Protein AF-M2UCI9-F1 (afdb_monomer_lite)

Secondary structure (DSSP, 8-state):
---------SEEEEEEEETTT-GGGG-HHHHHHHHHHHH---S-EEE-SS-BTTEEEEEEEES-HHHHHHHHHHH--TT---

Organism: Cochliobolus heterostrophus (strain C5 / ATCC 48332 / race O) (NCBI:txid701091)

pLDDT: mean 87.41, std 14.01, range [44.09, 96.62]

Foldseek 3Di:
DDPPPPDFAPDKDKDKDACVVVVCLVFFVSVQVQLCVWLNGWDGKGKDPDDDVRMTMIMTTHRDPVSNVRSCVSRDDPVPDD

Structure (mmCIF, N/CA/C/O backbone):
data_AF-M2UCI9-F1
#
_entry.id   AF-M2UCI9-F1
#
loop_
_atom_site.group_PDB
_atom_site.id
_atom_site.type_symbol
_atom_site.label_atom_id
_atom_site.label_alt_id
_atom_site.label_comp_id
_atom_site.label_asym_id
_atom_site.label_entity_id
_atom_site.label_seq_id
_atom_site.pdbx_PDB_ins_code
_atom_site.Cartn_x
_atom_site.Cartn_y
_atom_site.Cartn_z
_atom_site.occupancy
_atom_site.B_iso_or_equiv
_atom_site.auth_seq_id
_atom_site.auth_comp_id
_atom_site.auth_asym_id
_atom_site.auth_atom_id
_atom_site.pdbx_PDB_model_num
ATOM 1 N N . MET A 1 1 ? 18.732 -0.886 27.518 1.00 44.09 1 MET A N 1
ATOM 2 C CA . MET A 1 1 ? 18.204 -0.757 26.144 1.00 44.09 1 MET A CA 1
ATOM 3 C C . MET A 1 1 ? 16.722 -1.074 26.210 1.00 44.09 1 MET A C 1
ATOM 5 O O . MET A 1 1 ? 16.391 -2.191 26.580 1.00 44.09 1 MET A O 1
ATOM 9 N N . SER A 1 2 ? 15.838 -0.105 25.969 1.00 46.66 2 SER A N 1
ATOM 10 C CA . SER A 1 2 ? 14.395 -0.369 25.961 1.00 46.66 2 SER A CA 1
ATOM 11 C C . SER A 1 2 ? 14.052 -1.125 24.684 1.00 46.66 2 SER A C 1
ATOM 13 O O . SER A 1 2 ? 14.194 -0.585 23.588 1.00 46.66 2 SER A O 1
ATOM 15 N N . THR A 1 3 ? 13.642 -2.383 24.808 1.00 52.94 3 THR A N 1
ATOM 16 C CA . THR A 1 3 ? 13.066 -3.149 23.701 1.00 52.94 3 THR A CA 1
ATOM 17 C C . THR A 1 3 ? 11.657 -2.627 23.460 1.00 52.94 3 THR A C 1
ATOM 19 O O . THR A 1 3 ? 10.681 -3.198 23.940 1.00 52.94 3 THR A O 1
ATOM 22 N N . THR A 1 4 ? 11.550 -1.491 22.774 1.00 61.56 4 THR A N 1
ATOM 23 C CA . THR A 1 4 ? 10.269 -1.028 22.247 1.00 61.56 4 THR A CA 1
ATOM 24 C C . THR A 1 4 ? 9.843 -2.044 21.202 1.00 61.56 4 THR A C 1
ATOM 26 O O . THR A 1 4 ? 10.372 -2.059 20.090 1.00 61.56 4 THR A O 1
ATOM 29 N N . THR A 1 5 ? 8.933 -2.938 21.575 1.00 61.69 5 THR A N 1
ATOM 30 C CA . THR A 1 5 ? 8.274 -3.826 20.626 1.00 61.69 5 THR A CA 1
ATOM 31 C C . THR A 1 5 ? 7.654 -2.944 19.545 1.00 61.69 5 THR A C 1
ATOM 33 O O . THR A 1 5 ? 6.900 -2.025 19.878 1.00 61.69 5 THR A O 1
ATOM 36 N N . PRO A 1 6 ? 7.989 -3.145 18.259 1.00 63.72 6 PRO A N 1
ATOM 37 C CA . PRO A 1 6 ? 7.352 -2.386 17.199 1.00 63.72 6 PRO A CA 1
ATOM 38 C C . PRO A 1 6 ? 5.841 -2.615 17.289 1.00 63.72 6 PRO A C 1
ATOM 40 O O . PRO A 1 6 ? 5.360 -3.740 17.172 1.00 63.72 6 PRO A O 1
ATOM 43 N N . HIS A 1 7 ? 5.092 -1.543 17.553 1.00 68.19 7 HIS A N 1
ATOM 44 C CA . HIS A 1 7 ? 3.637 -1.585 17.549 1.00 68.19 7 HIS A CA 1
ATOM 45 C C . HIS A 1 7 ? 3.170 -1.761 16.106 1.00 68.19 7 HIS A C 1
ATOM 47 O O . HIS A 1 7 ? 3.070 -0.801 15.338 1.00 68.19 7 HIS A O 1
ATOM 53 N N . TYR A 1 8 ? 2.921 -3.008 15.727 1.00 79.56 8 TYR A N 1
ATOM 54 C CA . TYR A 1 8 ? 2.269 -3.338 14.474 1.00 79.56 8 TYR A CA 1
ATOM 55 C C . TYR A 1 8 ? 0.764 -3.100 14.618 1.00 79.56 8 TYR A C 1
ATOM 57 O O . TYR A 1 8 ? 0.141 -3.552 15.575 1.00 79.56 8 TYR A O 1
ATOM 65 N N . GLY A 1 9 ? 0.177 -2.369 13.675 1.00 84.50 9 GLY A N 1
ATOM 66 C CA . GLY A 1 9 ? -1.269 -2.304 13.511 1.00 84.50 9 GLY A CA 1
ATOM 67 C C . GLY A 1 9 ? -1.856 -3.667 13.139 1.00 84.50 9 GLY A C 1
ATOM 68 O O . GLY A 1 9 ? -1.155 -4.533 12.615 1.00 84.50 9 GLY A O 1
ATOM 69 N N . ASN A 1 10 ? -3.150 -3.830 13.410 1.00 93.12 10 ASN A N 1
ATOM 70 C CA . ASN A 1 10 ? -3.891 -5.086 13.262 1.00 93.12 10 ASN A CA 1
ATOM 71 C C . ASN A 1 10 ? -4.170 -5.482 11.801 1.00 93.12 10 ASN A C 1
ATOM 73 O O . ASN A 1 10 ? -4.636 -6.589 11.546 1.00 93.12 10 ASN A O 1
ATOM 77 N N . TYR A 1 11 ? -3.922 -4.580 10.849 1.00 95.69 11 TYR A N 1
ATOM 78 C CA . TYR A 1 11 ? -4.245 -4.757 9.439 1.00 95.69 11 TYR A CA 1
ATOM 79 C C . TYR A 1 11 ? -3.025 -4.475 8.563 1.00 95.69 11 TYR A C 1
ATOM 81 O O . TYR A 1 11 ? -2.254 -3.541 8.806 1.00 95.69 11 TYR A O 1
ATOM 89 N N . LEU A 1 12 ? -2.878 -5.270 7.505 1.00 95.62 12 LEU A N 1
ATOM 90 C CA . LEU A 1 12 ? -1.824 -5.118 6.512 1.00 95.62 12 LEU A CA 1
ATOM 91 C C . LEU A 1 12 ? -2.457 -4.953 5.134 1.00 95.62 12 LEU A C 1
ATOM 93 O O . LEU A 1 12 ? -3.100 -5.868 4.627 1.00 95.62 12 LEU A O 1
ATOM 97 N N . LEU A 1 13 ? -2.252 -3.790 4.522 1.00 95.25 13 LEU A N 1
ATOM 98 C CA . LEU A 1 13 ? -2.560 -3.595 3.113 1.00 95.25 13 LEU A CA 1
ATOM 99 C C . LEU A 1 13 ? -1.387 -4.126 2.287 1.00 95.25 13 LEU A C 1
ATOM 101 O O . LEU A 1 13 ? -0.262 -3.644 2.436 1.00 95.25 13 LEU A O 1
ATOM 105 N N . VAL A 1 14 ? -1.665 -5.099 1.424 1.00 96.12 14 VAL A N 1
ATOM 106 C CA . VAL A 1 14 ? -0.709 -5.664 0.467 1.00 96.12 14 VAL A CA 1
ATOM 107 C C . VAL A 1 14 ? -1.126 -5.226 -0.927 1.00 96.12 14 VAL A C 1
ATOM 109 O O . VAL A 1 14 ? -2.284 -5.383 -1.302 1.00 96.12 14 VAL A O 1
ATOM 112 N N . LEU A 1 15 ? -0.187 -4.659 -1.680 1.00 95.19 15 LEU A N 1
ATOM 113 C CA . LEU A 1 15 ? -0.426 -4.158 -3.031 1.00 95.19 15 LEU A CA 1
ATOM 114 C C . LEU A 1 15 ? 0.585 -4.767 -3.995 1.00 95.19 15 LEU A C 1
ATOM 116 O O . LEU A 1 15 ? 1.760 -4.942 -3.654 1.00 95.19 15 LEU A O 1
ATOM 120 N N . SER A 1 16 ? 0.146 -5.021 -5.221 1.00 94.12 16 SER A N 1
ATOM 121 C CA . SER A 1 16 ? 1.017 -5.395 -6.328 1.00 94.12 16 SER A CA 1
ATOM 122 C C . SER A 1 16 ? 0.511 -4.808 -7.632 1.00 94.12 16 SER A C 1
ATOM 124 O O . SER A 1 16 ? -0.678 -4.881 -7.910 1.00 94.12 16 SER A O 1
ATOM 126 N N . GLY A 1 17 ? 1.411 -4.262 -8.442 1.00 93.31 17 GLY A N 1
ATOM 127 C CA . GLY A 1 17 ? 1.047 -3.719 -9.747 1.00 93.31 17 GLY A CA 1
ATOM 128 C C . GLY A 1 17 ? 2.239 -3.148 -10.501 1.00 93.31 17 GLY A C 1
ATOM 129 O O . GLY A 1 17 ? 3.341 -3.029 -9.955 1.00 93.31 17 GLY A O 1
ATOM 130 N N . SER A 1 18 ? 2.019 -2.800 -11.768 1.00 92.12 18 SER A N 1
ATOM 131 C CA . SER A 1 18 ? 2.990 -2.020 -12.540 1.00 92.12 18 SER A CA 1
ATOM 132 C C . SER A 1 18 ? 3.014 -0.583 -12.025 1.00 92.12 18 SER A C 1
ATOM 134 O O . SER A 1 18 ? 1.964 0.007 -11.785 1.00 92.12 18 SER A O 1
ATOM 136 N N . VAL A 1 19 ? 4.204 0.007 -11.896 1.00 90.69 19 VAL A N 1
ATOM 137 C CA . VAL A 1 19 ? 4.357 1.419 -11.494 1.00 90.69 19 VAL A CA 1
ATOM 138 C C . VAL A 1 19 ? 3.756 2.375 -12.536 1.00 9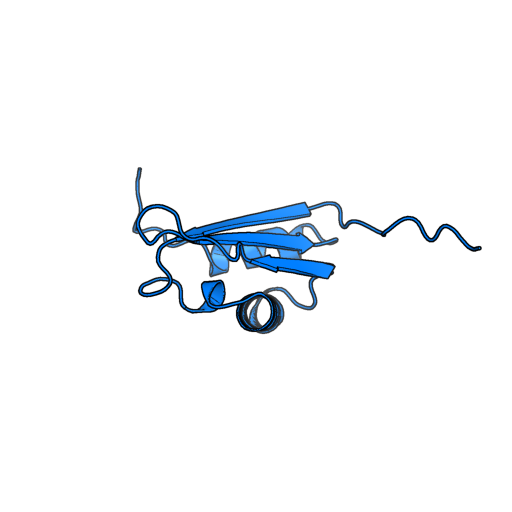0.69 19 VAL A C 1
ATOM 140 O O . VAL A 1 19 ? 3.408 3.500 -12.189 1.00 90.69 19 VAL A O 1
ATOM 143 N N . GLU A 1 20 ? 3.593 1.933 -13.785 1.00 90.31 20 GLU A N 1
ATOM 144 C CA . GLU A 1 20 ? 2.954 2.716 -14.851 1.00 90.31 20 GLU A CA 1
ATOM 145 C C . GLU A 1 20 ? 1.461 2.942 -14.574 1.00 90.31 20 GLU A C 1
ATOM 147 O O . GLU A 1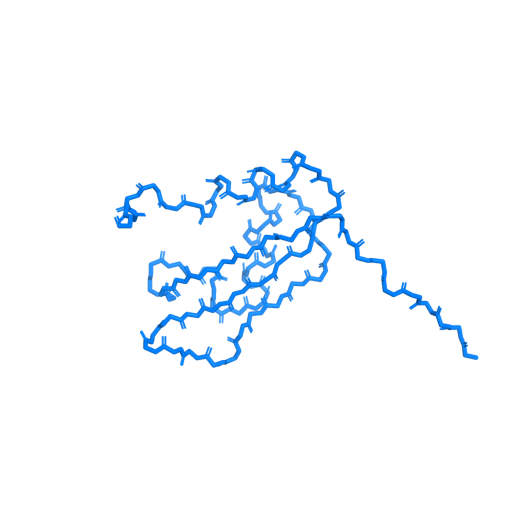 20 ? 0.978 4.063 -14.698 1.00 90.31 20 GLU A O 1
ATOM 152 N N . HIS A 1 21 ? 0.757 1.900 -14.124 1.00 89.88 21 HIS A N 1
ATOM 153 C CA . HIS A 1 21 ? -0.676 1.948 -13.808 1.00 89.88 21 HIS A CA 1
ATOM 154 C C . HIS A 1 21 ? -0.945 2.307 -12.339 1.00 89.88 21 HIS A C 1
ATOM 156 O O . HIS A 1 21 ? -1.972 2.893 -12.012 1.00 89.88 21 HIS A O 1
ATOM 162 N N . ALA A 1 22 ? 0.008 2.022 -11.447 1.00 92.12 22 ALA A N 1
ATOM 163 C CA . ALA A 1 22 ? -0.055 2.330 -10.022 1.00 92.12 22 ALA A CA 1
ATOM 164 C C . ALA A 1 22 ? 1.165 3.166 -9.573 1.00 92.12 22 ALA A C 1
ATOM 166 O O . ALA A 1 22 ? 2.058 2.656 -8.881 1.00 92.12 22 ALA A O 1
ATOM 167 N N . PRO A 1 23 ? 1.220 4.477 -9.900 1.00 92.75 23 PRO A N 1
ATOM 168 C CA . PRO A 1 23 ? 2.374 5.332 -9.597 1.00 92.75 23 PRO A CA 1
ATOM 169 C C . PRO A 1 23 ? 2.696 5.452 -8.104 1.00 92.75 23 PRO A C 1
ATOM 171 O O . PRO A 1 23 ? 3.840 5.722 -7.729 1.00 92.75 23 PRO A O 1
ATOM 174 N N . PHE A 1 24 ? 1.715 5.217 -7.226 1.00 93.25 24 PHE A N 1
ATOM 175 C CA . PHE A 1 24 ? 1.928 5.187 -5.778 1.00 93.25 24 PHE A CA 1
ATOM 176 C C . PHE A 1 24 ? 2.894 4.072 -5.341 1.00 93.25 24 PHE A C 1
ATOM 178 O O . PHE A 1 24 ? 3.522 4.198 -4.293 1.00 93.25 24 PHE A O 1
ATOM 185 N N . LEU A 1 25 ? 3.115 3.038 -6.163 1.00 95.12 25 LEU A N 1
ATOM 186 C CA . LEU A 1 25 ? 4.128 2.003 -5.930 1.00 95.12 25 LEU A CA 1
ATOM 187 C C . LEU A 1 25 ? 5.557 2.465 -6.275 1.00 95.12 25 LEU A C 1
ATOM 189 O O . LEU A 1 25 ? 6.499 1.679 -6.195 1.00 95.12 25 LEU A O 1
ATOM 193 N N . LYS A 1 26 ? 5.790 3.728 -6.658 1.00 93.81 26 LYS A N 1
ATOM 194 C CA . LYS A 1 26 ? 7.135 4.210 -7.023 1.00 93.81 26 LYS A CA 1
ATOM 195 C C . LYS A 1 26 ? 8.157 4.103 -5.882 1.00 93.81 26 LYS A C 1
ATOM 197 O O . LYS A 1 26 ? 9.326 3.828 -6.149 1.00 93.81 26 LYS A O 1
ATOM 202 N N . ASN A 1 27 ? 7.751 4.354 -4.642 1.00 95.25 27 ASN A N 1
ATOM 203 C CA . ASN A 1 27 ? 8.571 4.217 -3.435 1.00 95.25 27 ASN A CA 1
ATOM 204 C C . ASN A 1 27 ? 7.679 4.311 -2.185 1.00 95.25 27 ASN A C 1
ATOM 206 O O . ASN A 1 27 ? 6.518 4.719 -2.272 1.00 95.25 27 ASN A O 1
ATOM 210 N N . TRP A 1 28 ? 8.234 3.972 -1.017 1.00 95.44 28 TRP A N 1
ATOM 211 C CA . TRP A 1 28 ? 7.498 3.963 0.252 1.00 95.44 28 TRP A CA 1
ATOM 212 C C . TRP A 1 28 ? 6.855 5.313 0.596 1.00 95.44 28 TRP A C 1
ATOM 214 O O . TRP A 1 28 ? 5.769 5.341 1.171 1.00 95.44 28 TRP A O 1
ATOM 224 N N . LYS A 1 29 ? 7.492 6.435 0.234 1.00 96.19 29 LYS A N 1
ATOM 225 C CA . LYS A 1 29 ? 6.997 7.780 0.545 1.00 96.19 29 LYS A CA 1
ATOM 226 C C . LYS A 1 29 ? 5.757 8.099 -0.283 1.00 96.19 29 LYS A C 1
ATOM 228 O O . LYS A 1 29 ? 4.746 8.506 0.279 1.00 96.19 29 LYS A O 1
ATOM 233 N N . THR A 1 30 ? 5.802 7.832 -1.588 1.00 95.75 30 THR A N 1
ATOM 234 C CA . THR A 1 30 ? 4.657 8.034 -2.489 1.00 95.75 30 THR A CA 1
ATOM 235 C C . THR A 1 30 ? 3.467 7.162 -2.085 1.00 95.75 30 THR A C 1
ATOM 237 O O . THR A 1 30 ? 2.340 7.654 -2.046 1.00 95.75 30 THR A O 1
ATOM 240 N N . LEU A 1 31 ? 3.713 5.905 -1.700 1.00 96.06 31 LEU A N 1
ATOM 241 C CA . LEU A 1 31 ? 2.662 5.035 -1.172 1.00 96.06 31 LEU A CA 1
ATOM 242 C C . LEU A 1 31 ? 2.073 5.592 0.127 1.00 96.06 31 LEU A C 1
ATOM 244 O O . LEU A 1 31 ? 0.855 5.702 0.262 1.00 96.06 31 LEU A O 1
ATOM 248 N N . LYS A 1 32 ? 2.931 5.978 1.076 1.00 96.06 32 LYS A N 1
ATOM 249 C CA . LYS A 1 32 ? 2.497 6.510 2.370 1.00 96.06 32 LYS A CA 1
ATOM 250 C C . LYS A 1 32 ? 1.642 7.764 2.208 1.00 96.06 32 LYS A C 1
ATOM 252 O O . LYS A 1 32 ? 0.626 7.895 2.886 1.00 96.06 32 LYS A O 1
ATOM 257 N N . ASP A 1 33 ? 2.018 8.655 1.298 1.00 96.50 33 ASP A N 1
ATOM 258 C CA . 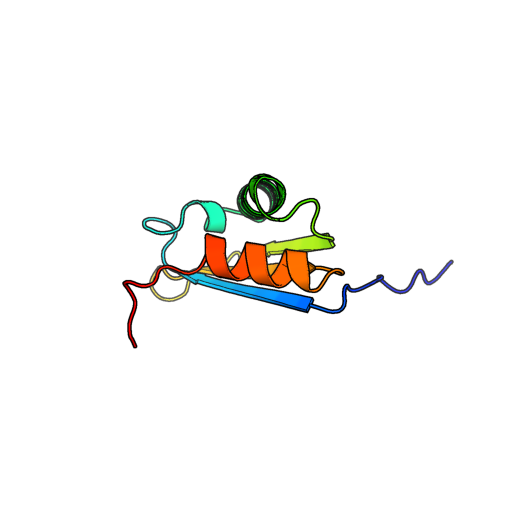ASP A 1 33 ? 1.264 9.875 1.014 1.00 96.50 33 ASP A CA 1
ATOM 259 C C . ASP A 1 33 ? -0.082 9.572 0.323 1.00 96.50 33 ASP A C 1
ATOM 261 O O . ASP A 1 33 ? -1.097 10.176 0.679 1.00 96.50 33 ASP A O 1
ATOM 265 N N . SER A 1 34 ? -0.136 8.575 -0.571 1.00 95.31 34 SER A N 1
ATOM 266 C CA . SER A 1 34 ? -1.393 8.091 -1.173 1.00 95.31 34 SER A CA 1
ATOM 267 C C . SER A 1 34 ? -2.366 7.541 -0.125 1.00 95.31 34 SER A C 1
ATOM 269 O O . SER A 1 34 ? -3.545 7.905 -0.095 1.00 95.31 34 SER A O 1
ATOM 271 N N . VAL A 1 35 ? -1.870 6.709 0.796 1.00 95.44 35 VAL A N 1
ATOM 272 C CA . VAL A 1 35 ? -2.682 6.165 1.894 1.00 95.44 35 VAL A CA 1
ATOM 273 C C . VAL A 1 35 ? -3.135 7.284 2.833 1.00 95.44 35 VAL A C 1
ATOM 275 O O . VAL A 1 35 ? -4.309 7.327 3.191 1.00 95.44 35 VAL A O 1
ATOM 278 N N . ARG A 1 36 ? -2.266 8.249 3.162 1.00 95.75 36 ARG A N 1
ATOM 279 C CA . ARG A 1 36 ? -2.615 9.414 3.997 1.00 95.75 36 ARG A CA 1
ATOM 280 C C . ARG A 1 36 ? -3.773 10.226 3.460 1.00 95.75 36 ARG A C 1
ATOM 282 O O . ARG A 1 36 ? -4.654 10.596 4.236 1.00 95.75 36 ARG A O 1
ATOM 289 N N . LYS A 1 37 ? -3.776 10.472 2.152 1.00 95.31 37 LYS A N 1
ATOM 290 C CA . LYS A 1 37 ? -4.809 11.265 1.485 1.00 95.31 37 LYS A CA 1
ATOM 291 C C . LYS A 1 37 ? -6.209 10.666 1.655 1.00 95.31 37 LYS A C 1
ATOM 293 O O . LYS A 1 37 ? -7.165 11.418 1.789 1.00 95.31 37 LYS A O 1
ATOM 298 N N . ASN A 1 38 ? -6.319 9.337 1.673 1.00 90.56 38 ASN A N 1
ATOM 299 C CA . ASN A 1 38 ? -7.610 8.647 1.596 1.00 90.56 38 ASN A CA 1
ATOM 300 C C . ASN A 1 38 ? -7.994 7.941 2.908 1.00 90.56 38 ASN A C 1
ATOM 302 O O . ASN A 1 38 ? -9.136 8.000 3.353 1.00 90.56 38 ASN A O 1
ATOM 306 N N . ALA A 1 39 ? -7.030 7.305 3.570 1.00 92.56 39 ALA A N 1
ATOM 307 C CA . ALA A 1 39 ? -7.232 6.433 4.725 1.00 92.56 39 ALA A CA 1
ATOM 308 C C . ALA A 1 39 ? -6.605 6.967 6.029 1.00 92.56 39 ALA A C 1
ATOM 310 O O . ALA A 1 39 ? -6.700 6.322 7.072 1.00 92.56 39 ALA A O 1
ATOM 311 N N . GLY A 1 40 ? -6.028 8.172 6.029 1.00 90.44 40 GLY A N 1
ATOM 312 C CA . GLY A 1 40 ? -5.354 8.744 7.200 1.00 90.44 40 GLY A CA 1
ATOM 313 C C . GLY A 1 40 ? -3.950 8.173 7.417 1.00 90.44 40 GLY A C 1
ATOM 314 O O . GLY A 1 40 ? -3.390 7.543 6.531 1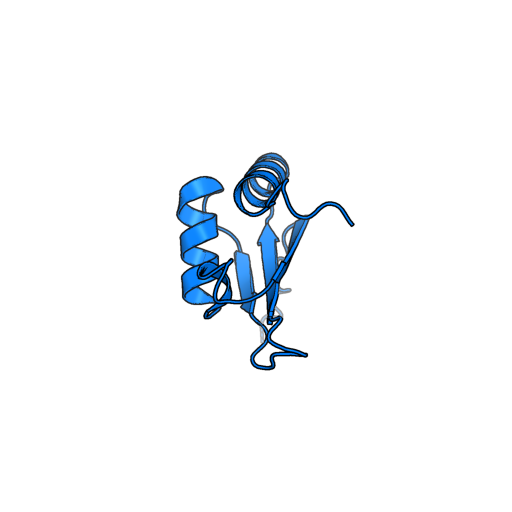.00 90.44 40 GLY A O 1
ATOM 315 N N . ASN A 1 41 ? -3.338 8.426 8.577 1.00 90.62 41 ASN A N 1
ATOM 316 C CA . ASN A 1 41 ? -1.925 8.097 8.803 1.00 90.62 41 ASN A CA 1
ATOM 317 C C . ASN A 1 41 ? -1.690 6.587 9.000 1.00 90.62 41 ASN A C 1
ATOM 319 O O . ASN A 1 41 ? -2.091 6.060 10.041 1.00 90.62 41 ASN A O 1
ATOM 323 N N . PRO A 1 42 ? -0.992 5.902 8.073 1.00 92.81 42 PRO A N 1
ATOM 324 C CA . PRO A 1 42 ? -0.561 4.535 8.308 1.00 92.81 42 PRO A CA 1
ATOM 325 C C . PRO A 1 42 ? 0.703 4.500 9.175 1.00 92.81 42 PRO A C 1
ATOM 327 O O . PRO A 1 42 ? 1.418 5.503 9.322 1.00 92.81 42 PRO A O 1
ATOM 330 N N . GLY A 1 43 ? 0.999 3.314 9.701 1.00 92.00 43 GLY A N 1
ATOM 331 C CA . GLY A 1 43 ? 2.222 3.016 10.435 1.00 92.00 43 GLY A CA 1
ATOM 332 C C . GLY A 1 43 ? 3.445 2.929 9.516 1.00 92.00 43 GLY A C 1
ATOM 333 O O . GLY A 1 43 ? 3.757 3.845 8.741 1.00 92.00 43 GLY A O 1
ATOM 334 N N . TRP A 1 44 ? 4.187 1.828 9.622 1.00 93.31 44 TRP A N 1
ATOM 335 C CA . TRP A 1 44 ? 5.273 1.557 8.687 1.00 93.31 44 TRP A CA 1
ATOM 336 C C . TRP A 1 44 ? 4.712 1.257 7.290 1.00 93.31 44 TRP A C 1
ATOM 338 O O . TRP A 1 44 ? 3.582 0.795 7.115 1.00 93.31 44 TRP A O 1
ATOM 348 N N . THR A 1 45 ? 5.480 1.612 6.271 1.00 95.44 45 THR A N 1
ATOM 349 C CA . THR A 1 45 ? 5.115 1.436 4.867 1.00 95.44 45 THR A CA 1
ATOM 350 C C . THR A 1 45 ? 6.385 1.108 4.126 1.00 95.44 45 THR A C 1
ATOM 352 O O . THR A 1 45 ? 7.387 1.793 4.328 1.00 95.44 45 THR A O 1
ATOM 355 N N . ASP A 1 46 ? 6.335 0.079 3.297 1.00 96.19 46 ASP A N 1
ATOM 356 C CA . ASP A 1 46 ? 7.479 -0.349 2.518 1.00 96.19 46 ASP A CA 1
ATOM 357 C C . ASP A 1 46 ? 7.061 -0.731 1.103 1.00 96.19 46 ASP A C 1
ATOM 359 O O . ASP A 1 46 ? 5.921 -1.121 0.839 1.00 96.19 46 ASP A O 1
ATOM 363 N N . VAL A 1 47 ? 7.997 -0.576 0.182 1.00 96.62 47 VAL A N 1
ATOM 364 C CA . VAL A 1 47 ? 7.825 -0.875 -1.231 1.00 96.62 47 VAL A CA 1
ATOM 365 C C . VAL A 1 47 ? 9.057 -1.643 -1.663 1.00 96.62 47 VAL A C 1
ATOM 367 O O . VAL A 1 47 ? 10.177 -1.165 -1.496 1.00 96.62 47 VAL A O 1
ATOM 370 N N . SER A 1 48 ? 8.845 -2.814 -2.258 1.00 94.50 48 SER A N 1
ATOM 371 C CA . SER A 1 48 ? 9.934 -3.657 -2.729 1.00 94.50 48 SER A CA 1
ATOM 372 C C . SER A 1 48 ? 10.843 -2.884 -3.687 1.00 94.50 48 SER A C 1
ATOM 374 O O . SER A 1 48 ? 10.388 -2.262 -4.653 1.00 94.50 48 SER A O 1
ATOM 376 N N . THR A 1 49 ? 12.144 -2.924 -3.401 1.00 87.81 49 THR A N 1
ATOM 377 C CA . THR A 1 49 ? 13.186 -2.321 -4.239 1.00 87.81 49 THR A CA 1
ATOM 378 C C . THR A 1 49 ? 13.363 -3.076 -5.551 1.00 87.81 49 THR A C 1
ATOM 380 O O . THR A 1 49 ? 13.787 -2.488 -6.545 1.00 87.81 49 THR A O 1
ATOM 383 N N . THR A 1 50 ? 12.992 -4.356 -5.578 1.00 88.31 50 THR A N 1
ATOM 384 C CA . THR A 1 50 ? 13.014 -5.192 -6.771 1.00 88.31 50 THR A CA 1
ATOM 385 C C . THR A 1 50 ? 11.651 -5.181 -7.456 1.00 88.31 50 THR A C 1
ATOM 387 O O . THR A 1 50 ? 10.592 -5.143 -6.826 1.00 88.31 50 THR A O 1
ATOM 390 N N . SER A 1 51 ? 11.670 -5.192 -8.786 1.00 86.31 51 SER A N 1
ATOM 391 C CA . SER A 1 51 ? 10.491 -5.497 -9.590 1.00 86.31 51 SER A CA 1
ATOM 392 C C . SER A 1 51 ? 10.656 -6.887 -10.189 1.00 86.31 51 SER A C 1
ATOM 394 O O . SER A 1 51 ? 11.744 -7.276 -10.613 1.00 86.31 51 SER A O 1
ATOM 396 N N . HIS A 1 52 ? 9.569 -7.651 -10.225 1.00 86.38 52 HIS A N 1
ATOM 397 C CA . HIS A 1 52 ? 9.527 -8.925 -10.931 1.00 86.38 52 HIS A CA 1
ATOM 398 C C . HIS A 1 52 ? 8.580 -8.772 -12.116 1.00 86.38 52 HIS A C 1
ATOM 400 O O . HIS A 1 52 ? 7.395 -8.507 -11.923 1.00 86.38 52 HIS A O 1
ATOM 406 N N . ARG A 1 53 ? 9.107 -8.900 -13.342 1.00 86.94 53 ARG A N 1
ATOM 407 C CA . ARG A 1 53 ? 8.351 -8.682 -14.593 1.00 86.94 53 ARG A CA 1
ATOM 408 C C . ARG A 1 53 ? 7.639 -7.317 -14.644 1.00 86.94 53 ARG A C 1
ATOM 410 O O . ARG A 1 53 ? 6.485 -7.230 -15.035 1.00 86.94 53 ARG A O 1
ATOM 417 N N . GLY A 1 54 ? 8.300 -6.257 -14.171 1.00 86.31 54 GLY A N 1
ATOM 418 C CA . GLY A 1 54 ? 7.721 -4.904 -14.116 1.00 86.31 54 GLY A CA 1
ATOM 419 C C . GLY A 1 54 ? 6.699 -4.680 -12.992 1.00 86.31 54 GLY A C 1
ATOM 420 O O . GLY A 1 54 ? 6.331 -3.538 -12.723 1.00 86.31 54 GLY A O 1
ATOM 421 N N . ILE A 1 55 ? 6.300 -5.733 -12.274 1.00 92.12 55 ILE A N 1
ATOM 422 C CA . ILE A 1 55 ? 5.393 -5.645 -11.131 1.00 92.12 55 ILE A CA 1
ATOM 423 C C . ILE A 1 55 ? 6.191 -5.371 -9.865 1.00 92.12 55 ILE A C 1
ATOM 425 O O . ILE A 1 55 ? 7.188 -6.039 -9.565 1.00 92.12 55 ILE A O 1
ATOM 429 N N . ARG A 1 56 ? 5.723 -4.394 -9.097 1.00 94.62 56 ARG A N 1
ATOM 430 C CA . ARG A 1 56 ? 6.269 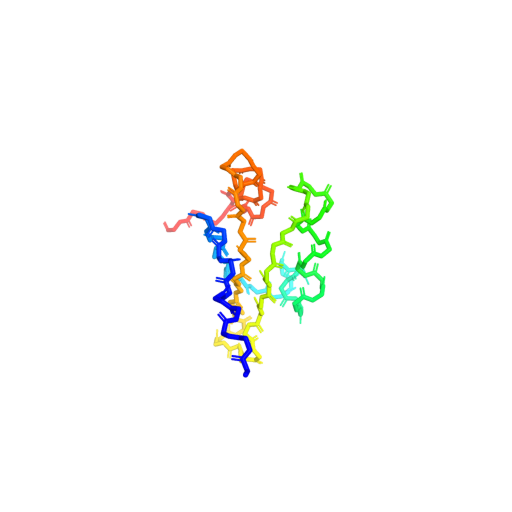-4.045 -7.793 1.00 94.62 56 ARG A CA 1
ATOM 431 C C . ARG A 1 56 ? 5.264 -4.382 -6.708 1.00 94.62 56 ARG A C 1
ATOM 433 O O . ARG A 1 56 ? 4.059 -4.317 -6.928 1.00 94.62 56 ARG A O 1
ATOM 440 N N . ARG A 1 57 ? 5.778 -4.757 -5.540 1.00 95.88 57 ARG A N 1
ATOM 441 C CA . ARG A 1 57 ? 4.983 -5.123 -4.366 1.00 95.88 57 ARG A CA 1
ATOM 442 C C . ARG A 1 57 ? 5.189 -4.113 -3.258 1.00 95.88 57 ARG A C 1
ATOM 444 O O . ARG A 1 57 ? 6.271 -3.533 -3.152 1.00 95.88 57 ARG A O 1
ATOM 451 N N . ALA A 1 58 ? 4.167 -3.916 -2.446 1.00 96.31 58 ALA A N 1
ATOM 452 C CA . ALA A 1 58 ? 4.233 -3.000 -1.328 1.00 96.31 58 ALA A CA 1
ATOM 453 C C . ALA A 1 58 ? 3.355 -3.437 -0.162 1.00 96.31 58 ALA A C 1
ATOM 455 O O . ALA A 1 58 ? 2.400 -4.198 -0.329 1.00 96.31 58 ALA A O 1
ATOM 456 N N . TRP A 1 59 ? 3.688 -2.903 1.008 1.00 96.31 59 TRP A N 1
ATOM 457 C CA . TRP A 1 59 ? 3.052 -3.218 2.275 1.00 96.31 59 TRP A CA 1
ATOM 458 C C . TRP A 1 59 ? 2.822 -1.943 3.070 1.00 96.31 59 TRP A C 1
ATOM 460 O O . TRP A 1 59 ? 3.699 -1.081 3.166 1.00 96.31 59 TRP A O 1
ATOM 470 N N . CYS A 1 60 ? 1.643 -1.820 3.666 1.00 95.50 60 CYS A N 1
ATOM 471 C CA . CYS A 1 60 ? 1.295 -0.677 4.493 1.00 95.50 60 CYS A CA 1
ATOM 472 C C . CYS A 1 60 ? 0.546 -1.144 5.741 1.00 95.50 60 CYS A C 1
ATOM 474 O O . CYS A 1 60 ? -0.506 -1.777 5.651 1.00 95.50 60 CYS A O 1
ATOM 476 N N . ASN A 1 61 ? 1.111 -0.853 6.912 1.00 95.62 61 ASN A N 1
ATOM 477 C CA . ASN A 1 61 ? 0.540 -1.249 8.191 1.00 95.62 61 ASN A CA 1
ATOM 478 C C . ASN A 1 61 ? -0.511 -0.239 8.673 1.00 95.62 61 ASN A C 1
ATOM 480 O O . ASN A 1 61 ? -0.279 0.975 8.663 1.00 95.62 61 ASN A O 1
ATOM 484 N N . LEU A 1 62 ? -1.658 -0.750 9.116 1.00 95.00 62 LEU A N 1
ATOM 485 C CA . LEU A 1 62 ? -2.823 0.025 9.531 1.00 95.00 62 LEU A CA 1
ATOM 486 C C . LEU A 1 62 ? -3.381 -0.529 10.848 1.00 95.00 62 LEU A C 1
ATOM 488 O O . LEU A 1 62 ? -3.511 -1.736 11.029 1.00 95.00 62 LEU A O 1
ATOM 492 N N . SER A 1 63 ? -3.758 0.355 11.771 1.00 92.81 63 SER A N 1
ATOM 493 C CA . SER A 1 63 ? -4.271 -0.057 13.090 1.00 92.81 63 SER A CA 1
ATOM 494 C C . SER A 1 63 ? -5.798 -0.116 13.171 1.00 92.81 63 SER A C 1
ATOM 496 O O . SER A 1 63 ? -6.337 -0.794 14.041 1.00 92.81 63 SER A O 1
ATOM 498 N N . ILE A 1 64 ? -6.497 0.592 12.278 1.00 94.00 64 ILE A N 1
ATOM 499 C CA . ILE A 1 64 ? -7.952 0.789 12.323 1.00 94.00 64 ILE A CA 1
ATOM 500 C C . ILE A 1 64 ? -8.595 0.096 11.122 1.00 94.00 64 ILE A C 1
ATOM 502 O O . ILE A 1 64 ? -8.262 0.408 9.978 1.00 94.00 64 ILE A O 1
ATOM 506 N N . GLU A 1 65 ? -9.574 -0.772 11.380 1.00 95.12 65 GLU A N 1
ATOM 507 C CA . GLU A 1 65 ? -10.265 -1.569 10.357 1.00 95.12 65 GLU A CA 1
ATOM 508 C C . GLU A 1 65 ? -10.876 -0.704 9.250 1.00 95.12 65 GLU A C 1
ATOM 510 O O . GLU A 1 65 ? -10.621 -0.921 8.069 1.00 95.12 65 GLU A O 1
ATOM 515 N N . ASN A 1 66 ? -11.646 0.326 9.622 1.00 95.50 66 ASN A N 1
ATOM 516 C CA . ASN A 1 66 ? -12.306 1.198 8.651 1.00 95.50 66 ASN A CA 1
ATOM 517 C C . ASN A 1 66 ? -11.290 1.903 7.735 1.00 95.50 66 ASN A C 1
ATOM 519 O O . ASN A 1 66 ? -11.515 2.059 6.539 1.00 95.50 66 ASN A O 1
ATOM 523 N N . LYS A 1 67 ? -10.126 2.281 8.278 1.00 95.31 67 LYS A N 1
ATOM 524 C CA . LYS A 1 67 ? -9.046 2.863 7.474 1.00 95.31 67 LYS A CA 1
ATOM 525 C C . LYS A 1 67 ? -8.436 1.835 6.529 1.00 95.31 67 LYS A C 1
ATOM 527 O O . LYS A 1 67 ? -8.163 2.176 5.384 1.00 95.31 67 LYS A O 1
ATOM 532 N N . ALA A 1 68 ? -8.281 0.588 6.968 1.00 95.44 68 ALA A N 1
ATOM 533 C CA . ALA A 1 68 ? -7.822 -0.490 6.102 1.00 95.44 68 ALA A CA 1
ATOM 534 C C . ALA A 1 68 ? -8.794 -0.771 4.949 1.00 95.44 68 ALA A C 1
ATOM 536 O O . ALA A 1 68 ? -8.349 -0.874 3.808 1.00 95.44 68 ALA A O 1
ATOM 537 N N . LYS A 1 69 ? -10.107 -0.785 5.210 1.00 95.75 69 LYS A N 1
ATOM 538 C CA . LYS A 1 69 ? -11.137 -0.936 4.167 1.00 95.75 69 LYS A CA 1
ATOM 539 C C . LYS A 1 69 ? -11.105 0.206 3.148 1.00 95.75 69 LYS A C 1
ATOM 541 O O . LYS A 1 69 ? -11.107 -0.056 1.949 1.00 95.75 69 LYS A O 1
ATOM 546 N N . ILE A 1 70 ? -11.005 1.458 3.605 1.00 96.12 70 ILE A N 1
ATOM 547 C CA . ILE A 1 70 ? -10.878 2.623 2.711 1.00 96.12 70 ILE A CA 1
ATOM 548 C C . ILE A 1 70 ? -9.591 2.536 1.884 1.00 96.12 70 ILE A C 1
ATOM 550 O O . ILE A 1 70 ? -9.614 2.772 0.676 1.00 96.12 70 ILE A O 1
ATOM 554 N N . ALA A 1 71 ? -8.468 2.174 2.514 1.00 95.38 71 ALA A N 1
ATOM 555 C CA . ALA A 1 71 ? -7.194 2.039 1.820 1.00 95.38 71 ALA A CA 1
ATOM 556 C C . ALA A 1 71 ? -7.260 0.941 0.751 1.00 95.38 71 ALA A C 1
ATOM 558 O O . ALA A 1 71 ? -6.834 1.186 -0.372 1.00 95.38 71 ALA A O 1
ATOM 559 N N . TYR A 1 72 ? -7.845 -0.216 1.067 1.00 94.56 72 TYR A N 1
ATOM 560 C CA . TYR A 1 72 ? -8.077 -1.287 0.102 1.00 94.56 72 TYR A CA 1
ATOM 561 C C . TYR A 1 72 ? -8.932 -0.801 -1.072 1.00 94.56 72 TYR A C 1
ATOM 563 O O . TYR A 1 72 ? -8.467 -0.833 -2.203 1.00 94.56 72 TYR A O 1
ATOM 571 N N . GLY A 1 73 ? -10.117 -0.241 -0.808 1.00 94.00 73 GLY A N 1
ATOM 572 C CA . GLY A 1 73 ? -11.023 0.214 -1.867 1.00 94.00 73 GLY A CA 1
ATOM 573 C C . GLY A 1 73 ? -10.446 1.318 -2.761 1.00 94.00 73 GLY A C 1
ATOM 574 O O . GLY A 1 73 ? -10.762 1.369 -3.940 1.00 94.00 73 GLY A O 1
ATOM 575 N N . THR A 1 74 ? -9.568 2.179 -2.233 1.00 92.06 74 THR A N 1
ATOM 576 C CA . THR A 1 74 ? -8.957 3.265 -3.028 1.00 92.06 74 THR A CA 1
ATOM 577 C C . THR A 1 74 ? -7.813 2.791 -3.929 1.00 92.06 74 THR A C 1
ATOM 579 O O . THR A 1 74 ? -7.505 3.441 -4.923 1.00 92.06 74 THR A O 1
ATOM 582 N N . HIS A 1 75 ? -7.141 1.700 -3.557 1.00 90.19 75 HIS A N 1
ATOM 583 C CA . HIS A 1 75 ? -5.996 1.156 -4.300 1.00 90.19 75 HIS A CA 1
ATOM 584 C C . HIS A 1 75 ? -6.347 -0.143 -5.039 1.00 90.19 75 HIS A C 1
ATOM 586 O O . HIS A 1 75 ? -5.465 -0.770 -5.622 1.00 90.19 75 HIS A O 1
ATOM 592 N N . HIS A 1 76 ? -7.616 -0.546 -4.991 1.00 84.38 76 HIS A N 1
ATOM 593 C CA . HIS A 1 76 ? -8.171 -1.650 -5.750 1.00 84.38 76 HIS A CA 1
ATOM 594 C C . HIS A 1 76 ? -8.629 -1.124 -7.110 1.00 84.38 76 HIS A C 1
ATOM 596 O O . HIS A 1 76 ? -9.515 -0.273 -7.176 1.00 84.38 76 HIS A O 1
ATOM 602 N N . ASP A 1 77 ? -8.025 -1.628 -8.182 1.00 74.88 77 ASP A N 1
ATOM 603 C CA . ASP A 1 77 ? -8.518 -1.394 -9.534 1.00 74.88 77 ASP A CA 1
ATOM 604 C C . ASP A 1 77 ? -9.517 -2.507 -9.891 1.00 74.88 77 ASP A C 1
ATOM 606 O O . ASP A 1 77 ? -9.107 -3.662 -10.019 1.00 74.88 77 ASP A O 1
ATOM 610 N N . PRO A 1 78 ? -10.823 -2.207 -10.018 1.00 63.12 78 PRO A N 1
ATOM 611 C CA . PRO A 1 78 ? -11.836 -3.214 -10.316 1.00 63.12 78 PRO A CA 1
ATOM 612 C C . PRO A 1 78 ? -11.742 -3.784 -11.739 1.00 63.12 78 PRO A C 1
ATOM 614 O O . PRO A 1 78 ? -12.465 -4.726 -12.038 1.00 63.12 78 PRO A O 1
ATOM 617 N N . GLN A 1 79 ? -10.903 -3.230 -12.622 1.00 57.72 79 GLN A N 1
ATOM 618 C CA . GLN A 1 79 ? -10.777 -3.703 -14.008 1.00 57.72 79 GLN A CA 1
ATOM 619 C C . GLN A 1 79 ? -9.767 -4.845 -14.185 1.00 57.72 79 GLN A C 1
ATOM 621 O O . GLN A 1 79 ? -9.664 -5.402 -15.277 1.00 57.72 79 GLN A O 1
ATOM 626 N N . ILE A 1 80 ? -9.035 -5.208 -13.130 1.00 55.97 80 ILE A N 1
ATOM 627 C CA . ILE A 1 80 ? -8.171 -6.390 -13.109 1.00 55.97 80 ILE A CA 1
ATOM 628 C C . ILE A 1 80 ? -8.983 -7.536 -12.490 1.00 55.97 80 ILE A C 1
ATOM 630 O O . ILE A 1 80 ? -8.787 -7.893 -11.331 1.00 55.97 80 ILE A O 1
ATOM 634 N N . GLU A 1 81 ? -9.954 -8.059 -13.243 1.00 46.09 81 GLU A N 1
ATOM 635 C CA . GLU A 1 81 ? -10.509 -9.388 -12.957 1.00 46.09 81 GLU A 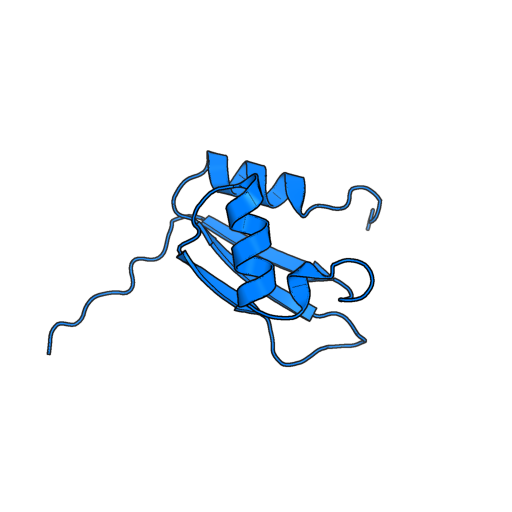CA 1
ATOM 636 C C . GLU A 1 81 ? -9.449 -10.442 -13.322 1.00 46.09 81 GLU A C 1
ATOM 638 O O . GLU A 1 81 ? -8.757 -10.310 -14.335 1.00 46.09 81 GLU A O 1
ATOM 643 N N . GLU A 1 82 ? -9.271 -11.424 -12.437 1.00 46.25 82 GLU A N 1
ATOM 644 C CA . GLU A 1 82 ? -8.281 -12.507 -12.540 1.00 46.25 82 GLU A CA 1
ATOM 645 C C . GLU A 1 82 ? -8.644 -13.541 -13.618 1.00 46.25 82 GLU A C 1
ATOM 647 O O . GLU A 1 82 ? -9.841 -13.903 -13.718 1.00 46.25 82 GLU A O 1
#

Radius of gyration: 13.37 Å; chains: 1; bounding box: 30×24×41 Å

Sequence (82 aa):
MSTTTPHYGNYLLVLSGSVEHAPFLKNWKTLKDSVRKNAGNPGWTDVSTTSHRGIRRAWCNLSIENKAKIAYGTHHDPQIEE